Protein AF-B9FXN6-F1 (afdb_monomer)

InterPro domains:
  IPR002902 Gnk2-homologous domain [PS51473] (1-80)

Nearest PDB structures (foldseek):
  6gre-assembly1_A  TM=7.375E-01  e=3.376E-02  Arabidopsis thaliana
  6gre-assembly2_B  TM=7.299E-01  e=5.418E-02  Arabidopsis thaliana
  3a2e-assembly2_B  TM=6.986E-01  e=1.315E-01  Ginkgo biloba

pLDDT: mean 77.21, std 16.69, range [30.14, 91.94]

Structure (mmCIF, N/CA/C/O backbone):
data_AF-B9FXN6-F1
#
_entry.id   AF-B9FXN6-F1
#
loop_
_atom_site.group_PDB
_atom_site.id
_atom_site.type_symbol
_atom_site.label_atom_id
_atom_site.label_alt_id
_atom_site.label_comp_id
_atom_site.label_asym_id
_atom_site.label_entity_id
_atom_site.label_seq_id
_atom_site.pdbx_PDB_ins_code
_atom_site.Cartn_x
_atom_site.Cartn_y
_atom_site.Cartn_z
_atom_site.occupancy
_atom_site.B_iso_or_equiv
_atom_site.auth_seq_id
_atom_site.auth_comp_id
_atom_site.auth_asym_id
_atom_site.auth_atom_id
_atom_site.pdbx_PDB_model_num
ATOM 1 N N . MET A 1 1 ? 10.019 -7.722 13.608 1.00 30.14 1 MET A N 1
ATOM 2 C CA . MET A 1 1 ? 10.476 -8.651 12.553 1.00 30.14 1 MET A CA 1
ATOM 3 C C . MET A 1 1 ? 9.840 -8.203 11.249 1.00 30.14 1 MET A C 1
ATOM 5 O O . MET A 1 1 ? 8.620 -8.162 11.183 1.00 30.14 1 MET A O 1
ATOM 9 N N . VAL A 1 2 ? 10.638 -7.775 10.268 1.00 36.91 2 VAL A N 1
ATOM 10 C CA . VAL A 1 2 ? 10.151 -7.498 8.907 1.00 36.91 2 VAL A CA 1
ATOM 11 C C . VAL A 1 2 ? 10.024 -8.858 8.228 1.00 36.91 2 VAL A C 1
ATOM 13 O O . VAL A 1 2 ? 11.032 -9.532 8.024 1.00 36.91 2 VAL A O 1
ATOM 16 N N . ALA A 1 3 ? 8.799 -9.313 7.973 1.00 37.12 3 ALA A N 1
ATOM 17 C CA . ALA A 1 3 ? 8.575 -10.556 7.246 1.00 37.12 3 ALA A CA 1
ATOM 18 C C . ALA A 1 3 ? 8.788 -10.269 5.756 1.00 37.12 3 ALA A C 1
ATOM 20 O O . ALA A 1 3 ? 7.919 -9.703 5.094 1.00 37.12 3 ALA A O 1
ATOM 21 N N . ASN A 1 4 ? 9.981 -10.593 5.259 1.00 41.44 4 ASN A N 1
ATOM 22 C CA . ASN A 1 4 ? 10.309 -10.527 3.841 1.00 41.44 4 ASN A CA 1
ATOM 23 C C . ASN A 1 4 ? 9.873 -11.859 3.213 1.00 41.44 4 ASN A C 1
ATOM 25 O O . ASN A 1 4 ? 10.574 -12.865 3.306 1.00 41.44 4 ASN A O 1
ATOM 29 N N . GLY A 1 5 ? 8.652 -11.897 2.683 1.00 40.66 5 GLY A N 1
ATOM 30 C CA . GLY A 1 5 ? 8.060 -13.092 2.088 1.00 40.66 5 GLY A CA 1
ATOM 31 C C . GLY A 1 5 ? 8.457 -13.239 0.624 1.00 40.66 5 GLY A C 1
ATOM 32 O O . GLY A 1 5 ? 7.623 -13.069 -0.256 1.00 40.66 5 GLY A O 1
ATOM 33 N N . SER A 1 6 ? 9.722 -13.539 0.335 1.00 41.16 6 SER A N 1
ATOM 34 C CA . SER A 1 6 ? 10.172 -13.785 -1.040 1.00 41.16 6 SER A CA 1
ATOM 35 C C . SER A 1 6 ? 9.644 -15.139 -1.534 1.00 41.16 6 SER A C 1
ATOM 37 O O . SER A 1 6 ? 10.240 -16.179 -1.268 1.00 41.16 6 SER A O 1
ATOM 39 N N . SER A 1 7 ? 8.510 -15.143 -2.241 1.00 40.91 7 SER A N 1
ATOM 40 C CA . SER A 1 7 ? 8.033 -16.333 -2.956 1.00 40.91 7 SER A CA 1
ATOM 41 C C . SER A 1 7 ? 8.794 -16.467 -4.272 1.00 40.91 7 SER A C 1
ATOM 43 O O . SER A 1 7 ? 8.605 -15.700 -5.213 1.00 40.91 7 SER A O 1
ATOM 45 N N . THR A 1 8 ? 9.682 -17.452 -4.321 1.00 35.91 8 THR A N 1
ATOM 46 C CA . THR A 1 8 ? 10.460 -17.865 -5.488 1.00 35.91 8 THR A CA 1
ATOM 47 C C . THR A 1 8 ? 9.539 -18.454 -6.557 1.00 35.91 8 THR A C 1
ATOM 49 O O . THR A 1 8 ? 9.216 -19.630 -6.465 1.00 35.91 8 THR A O 1
ATOM 52 N N . SER A 1 9 ? 9.081 -17.639 -7.517 1.00 41.47 9 SER A N 1
ATOM 53 C CA . SER A 1 9 ? 8.677 -18.071 -8.881 1.00 41.47 9 SER A CA 1
ATOM 54 C C . SER A 1 9 ? 8.212 -16.931 -9.806 1.00 41.47 9 SER A C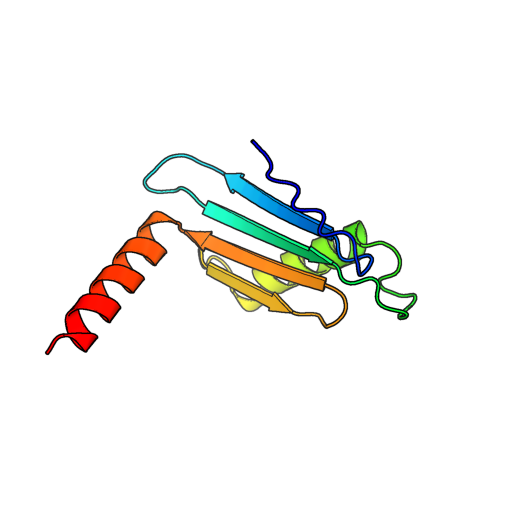 1
ATOM 56 O O . SER A 1 9 ? 8.006 -17.152 -10.991 1.00 41.47 9 SER A O 1
ATOM 58 N N . ASN A 1 10 ? 8.118 -15.700 -9.313 1.00 44.53 10 ASN A N 1
ATOM 59 C CA . ASN A 1 10 ? 8.122 -14.463 -10.098 1.00 44.53 10 ASN A CA 1
ATOM 60 C C . ASN A 1 10 ? 8.915 -13.455 -9.258 1.00 44.53 10 ASN A C 1
ATOM 62 O O . ASN A 1 10 ? 8.892 -13.568 -8.035 1.00 44.53 10 ASN A O 1
ATOM 66 N N . ARG A 1 11 ? 9.655 -12.512 -9.853 1.00 54.06 11 ARG A N 1
ATOM 67 C CA . ARG A 1 11 ? 10.522 -11.535 -9.142 1.00 54.06 11 ARG A CA 1
ATOM 68 C C . ARG A 1 11 ? 9.717 -10.478 -8.360 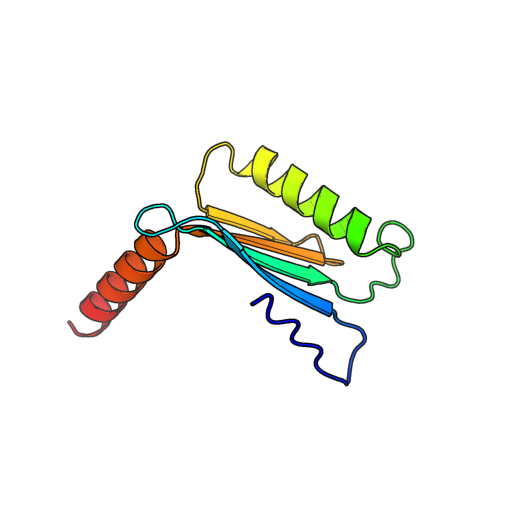1.00 54.06 11 ARG A C 1
ATOM 70 O O . ARG A 1 11 ? 10.018 -9.294 -8.357 1.00 54.06 11 ARG A O 1
ATOM 77 N N . SER A 1 12 ? 8.653 -10.906 -7.701 1.00 61.44 12 SER A N 1
ATOM 78 C CA . SER A 1 12 ? 7.776 -10.092 -6.884 1.00 61.44 12 SER A CA 1
ATOM 79 C C . SER A 1 12 ? 8.343 -10.035 -5.468 1.00 61.44 12 SER A C 1
ATOM 81 O O . SER A 1 12 ? 8.478 -11.063 -4.804 1.00 61.44 12 SER A O 1
ATOM 83 N N . SER A 1 13 ? 8.688 -8.837 -5.002 1.00 70.56 13 SER A N 1
ATOM 84 C CA . SER A 1 13 ? 9.156 -8.614 -3.631 1.00 70.56 13 SER A CA 1
ATOM 85 C C . SER A 1 13 ? 8.055 -7.956 -2.820 1.00 70.56 13 SER A C 1
ATOM 87 O O . SER A 1 13 ? 7.485 -6.947 -3.237 1.00 70.56 13 SER A O 1
ATOM 89 N N . CYS A 1 14 ? 7.756 -8.523 -1.655 1.00 76.00 14 CYS A N 1
ATOM 90 C CA . CYS A 1 14 ? 6.779 -7.973 -0.734 1.00 76.00 14 CYS A CA 1
ATOM 91 C C . CYS A 1 14 ? 7.388 -7.751 0.648 1.00 76.00 14 CYS A C 1
ATOM 93 O O . CYS A 1 14 ? 8.106 -8.592 1.185 1.00 76.00 14 CYS A O 1
ATOM 95 N N . VAL A 1 15 ? 7.092 -6.586 1.213 1.00 83.38 15 VAL A N 1
ATOM 96 C CA . VAL A 1 15 ? 7.570 -6.144 2.518 1.00 83.38 15 VAL A CA 1
ATOM 97 C C . VAL A 1 15 ? 6.368 -5.750 3.356 1.00 83.38 15 VAL A C 1
ATOM 99 O O . VAL A 1 15 ? 5.561 -4.916 2.951 1.00 83.38 15 VAL A O 1
ATOM 102 N N . GLY A 1 16 ? 6.267 -6.343 4.541 1.00 86.75 16 GLY A N 1
ATOM 103 C CA . GLY A 1 16 ? 5.326 -5.940 5.581 1.00 86.75 16 GLY A CA 1
ATOM 104 C C . GLY A 1 16 ? 6.061 -5.329 6.769 1.00 86.75 16 GLY A C 1
ATOM 105 O O . GLY A 1 16 ? 7.056 -5.882 7.242 1.00 86.75 16 GLY A O 1
ATOM 106 N N . ILE A 1 17 ? 5.560 -4.203 7.274 1.00 87.44 17 ILE A N 1
ATOM 107 C CA . ILE A 1 17 ? 6.080 -3.518 8.458 1.00 87.44 17 ILE A CA 1
ATOM 108 C C . ILE A 1 17 ? 4.917 -3.229 9.404 1.00 87.44 17 ILE A C 1
ATOM 110 O O . ILE A 1 17 ? 3.857 -2.771 8.988 1.00 87.44 17 ILE A O 1
ATOM 114 N N . LEU A 1 18 ? 5.127 -3.471 10.694 1.00 88.00 18 LEU A N 1
ATOM 115 C CA . LEU A 1 18 ? 4.254 -2.977 11.753 1.00 88.00 18 LEU A CA 1
ATOM 116 C C . LEU A 1 18 ? 4.943 -1.808 12.445 1.00 88.00 18 LEU A C 1
ATOM 118 O O . LEU A 1 18 ? 6.095 -1.923 12.863 1.00 88.00 18 LEU A O 1
ATOM 122 N N . ALA A 1 19 ? 4.230 -0.696 12.553 1.00 86.75 19 ALA A N 1
ATOM 123 C CA . ALA A 1 19 ? 4.687 0.509 13.219 1.00 86.75 19 ALA A CA 1
ATOM 124 C C . ALA A 1 19 ? 3.742 0.859 14.370 1.00 86.75 19 ALA A C 1
ATOM 126 O O . ALA A 1 19 ? 2.522 0.759 14.242 1.00 86.75 19 ALA A O 1
ATOM 127 N N . GLY A 1 20 ? 4.319 1.297 15.486 1.00 87.31 20 GLY A N 1
ATOM 128 C CA . GLY A 1 20 ? 3.566 1.681 16.674 1.00 87.31 20 GLY A CA 1
ATOM 129 C C . GLY A 1 20 ? 3.180 0.509 17.577 1.00 87.31 20 GLY A C 1
ATOM 130 O O . GLY A 1 20 ? 3.566 -0.645 17.374 1.00 87.31 20 GLY A O 1
ATOM 131 N N . VAL A 1 21 ? 2.420 0.852 18.612 1.00 85.75 21 VAL A N 1
ATOM 132 C CA . VAL A 1 21 ? 1.935 -0.050 19.659 1.00 85.75 21 VAL A CA 1
ATOM 133 C C . VAL A 1 21 ? 0.427 0.134 19.754 1.00 85.75 21 VAL A C 1
ATOM 135 O O . VAL A 1 21 ? -0.084 1.218 19.474 1.00 85.75 21 VAL A O 1
ATOM 138 N N . ARG A 1 22 ? -0.295 -0.922 20.130 1.00 81.62 22 ARG A N 1
ATOM 139 C CA . ARG A 1 22 ? -1.746 -0.840 20.307 1.00 81.62 22 ARG A CA 1
ATOM 140 C C . ARG A 1 22 ? -2.110 0.252 21.332 1.00 81.62 22 ARG A C 1
ATOM 142 O O . ARG A 1 22 ? -1.440 0.325 22.364 1.00 81.62 22 ARG A O 1
ATOM 149 N N . PRO A 1 23 ? -3.145 1.076 21.069 1.00 82.50 23 PRO A N 1
ATOM 150 C CA . PRO A 1 23 ? -4.141 0.931 19.999 1.00 82.50 23 PRO A CA 1
ATOM 151 C C . PRO A 1 23 ? -3.778 1.563 18.646 1.00 82.50 23 PRO A C 1
ATOM 153 O O . PRO A 1 23 ? -4.417 1.249 17.651 1.00 82.50 23 PRO A O 1
ATOM 156 N N . ASP A 1 24 ? -2.740 2.391 18.568 1.00 85.00 24 ASP A N 1
ATOM 157 C CA . ASP A 1 24 ? -2.351 3.116 17.348 1.00 85.00 24 ASP A CA 1
ATOM 158 C C . ASP A 1 24 ? -1.363 2.325 16.466 1.00 85.00 24 ASP A C 1
ATOM 160 O O . ASP A 1 24 ? -0.471 2.891 15.828 1.00 85.00 24 ASP A O 1
ATOM 164 N N . GLN A 1 25 ? -1.489 0.995 16.441 1.00 90.31 25 GLN A N 1
ATOM 165 C CA . GLN A 1 25 ? -0.618 0.143 15.636 1.00 90.31 25 GLN A CA 1
ATOM 166 C C . GLN A 1 25 ? -1.056 0.171 14.168 1.00 90.31 25 GLN A C 1
ATOM 168 O O . GLN A 1 25 ? -2.180 -0.200 13.830 1.00 90.31 25 GLN A O 1
ATOM 173 N N . ILE A 1 26 ? -0.142 0.558 13.282 1.00 90.25 26 ILE A N 1
ATOM 174 C CA . ILE A 1 26 ? -0.342 0.580 11.833 1.00 90.25 26 ILE A CA 1
ATOM 175 C C . ILE A 1 26 ? 0.406 -0.605 11.223 1.00 90.25 26 ILE A C 1
ATOM 177 O O . ILE A 1 26 ? 1.608 -0.770 11.438 1.00 90.25 26 ILE A O 1
ATOM 181 N N . SER A 1 27 ? -0.283 -1.407 10.416 1.00 91.25 27 SER A N 1
ATOM 182 C CA . SER A 1 27 ? 0.359 -2.363 9.517 1.00 91.25 27 SER A CA 1
ATOM 183 C C . SER A 1 27 ? 0.463 -1.733 8.139 1.00 91.25 27 SER A C 1
ATOM 185 O O . SER A 1 27 ? -0.533 -1.283 7.573 1.00 91.25 27 SER A O 1
ATOM 187 N N . ALA A 1 28 ? 1.678 -1.680 7.612 1.00 91.06 28 ALA A N 1
ATOM 188 C CA . ALA A 1 28 ? 1.980 -1.256 6.261 1.00 91.06 28 ALA A CA 1
ATOM 189 C C . ALA A 1 28 ? 2.503 -2.449 5.461 1.00 91.06 28 ALA A C 1
ATOM 191 O O . ALA A 1 28 ? 3.279 -3.264 5.953 1.00 91.06 28 ALA A O 1
ATOM 192 N N . SER A 1 29 ? 2.090 -2.535 4.208 1.00 89.50 29 SER A N 1
ATOM 193 C CA . SER A 1 29 ? 2.542 -3.539 3.257 1.00 89.50 29 SER A CA 1
ATOM 194 C C . SER A 1 29 ? 2.869 -2.863 1.936 1.00 89.50 29 SER A C 1
ATOM 196 O O . SER A 1 29 ? 2.175 -1.941 1.505 1.00 89.50 29 SER A O 1
ATOM 198 N N . ALA A 1 30 ? 3.943 -3.313 1.312 1.00 87.88 30 ALA A N 1
ATOM 199 C CA . ALA A 1 30 ? 4.371 -2.897 -0.005 1.00 87.88 30 ALA A CA 1
ATOM 200 C C . ALA A 1 30 ? 4.660 -4.146 -0.830 1.00 87.88 30 ALA A C 1
ATOM 202 O O . ALA A 1 30 ? 5.272 -5.097 -0.349 1.00 87.88 30 ALA A O 1
ATOM 203 N N . PHE A 1 31 ? 4.204 -4.136 -2.068 1.00 85.19 31 PHE A N 1
ATOM 204 C CA . PHE A 1 31 ? 4.395 -5.176 -3.058 1.00 85.19 31 PHE A CA 1
ATOM 205 C C . PHE A 1 31 ? 4.952 -4.517 -4.309 1.00 85.19 31 PHE A C 1
ATOM 207 O O . PHE A 1 31 ? 4.362 -3.570 -4.821 1.00 85.19 31 PHE A O 1
ATOM 214 N N . CYS A 1 32 ? 6.059 -5.036 -4.814 1.00 81.50 32 CYS A N 1
ATOM 215 C CA . CYS A 1 32 ? 6.510 -4.768 -6.168 1.00 81.50 32 CYS A CA 1
ATOM 216 C C . CYS A 1 32 ? 6.349 -6.026 -6.991 1.00 81.50 32 CYS A C 1
ATOM 218 O O . CYS A 1 32 ? 6.740 -7.114 -6.562 1.00 81.50 32 CYS A O 1
ATOM 220 N N . CYS A 1 33 ? 5.824 -5.849 -8.190 1.00 70.31 33 CYS A N 1
ATOM 221 C CA . CYS A 1 33 ? 5.998 -6.795 -9.268 1.00 70.31 33 CYS A CA 1
ATOM 222 C C . CYS A 1 33 ? 7.151 -6.275 -10.131 1.00 70.31 33 CYS A C 1
ATOM 224 O O . CYS A 1 33 ? 7.281 -5.064 -10.301 1.00 70.31 33 CYS A O 1
ATOM 226 N N . ASP A 1 34 ? 7.977 -7.165 -10.679 1.00 62.84 34 ASP A N 1
ATOM 227 C CA . ASP A 1 34 ? 8.889 -6.783 -11.760 1.00 62.84 34 ASP A CA 1
ATOM 228 C C . ASP A 1 34 ? 8.020 -6.353 -1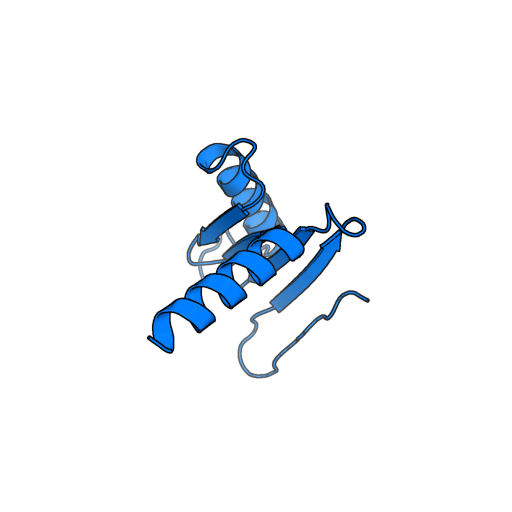2.950 1.00 62.84 34 ASP A C 1
ATOM 230 O O . ASP A 1 34 ? 7.524 -7.179 -13.718 1.00 62.84 34 ASP A O 1
ATOM 234 N N . SER A 1 35 ? 7.746 -5.053 -13.048 1.00 56.44 35 SER A N 1
ATOM 235 C CA . SER A 1 35 ? 7.072 -4.483 -14.202 1.00 56.44 35 SER A CA 1
ATOM 236 C C . SER A 1 35 ? 8.114 -4.209 -15.272 1.00 56.44 35 SER A C 1
ATOM 238 O O . SER A 1 35 ? 9.146 -3.603 -14.992 1.00 56.44 35 SER A O 1
ATOM 240 N N . SER A 1 36 ? 7.815 -4.581 -16.511 1.00 57.25 36 SER A N 1
ATOM 241 C CA . SER A 1 36 ? 8.613 -4.222 -17.687 1.00 57.25 36 SER A CA 1
ATOM 242 C C . SER A 1 36 ? 8.614 -2.715 -17.996 1.00 57.25 36 SER A C 1
ATOM 244 O O . SER A 1 36 ? 9.311 -2.286 -18.910 1.00 57.25 36 SER A O 1
ATOM 246 N N . GLU A 1 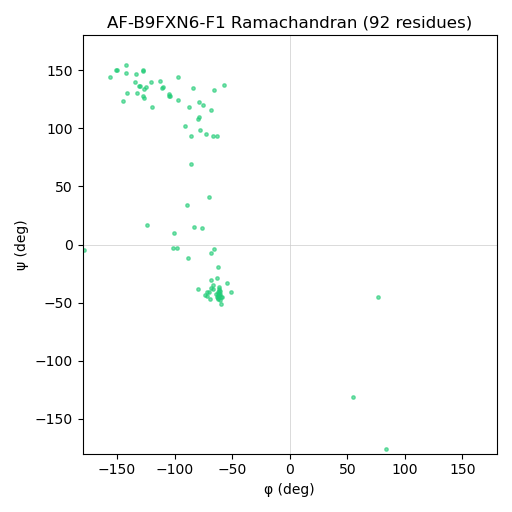37 ? 7.851 -1.912 -17.248 1.00 56.78 37 GLU A N 1
ATOM 247 C CA . GLU A 1 37 ? 7.796 -0.460 -17.393 1.00 56.78 37 GLU A CA 1
ATOM 248 C C . GLU A 1 37 ? 9.055 0.206 -16.803 1.00 56.78 37 GLU A C 1
ATOM 250 O O . GLU A 1 37 ? 9.306 0.106 -15.596 1.00 56.78 37 GLU A O 1
ATOM 255 N N . PRO A 1 38 ? 9.844 0.938 -17.613 1.00 55.72 38 PRO A N 1
ATOM 256 C CA . PRO A 1 38 ? 11.132 1.492 -17.192 1.00 55.72 38 PRO A CA 1
ATOM 257 C C . PRO A 1 38 ? 10.998 2.508 -1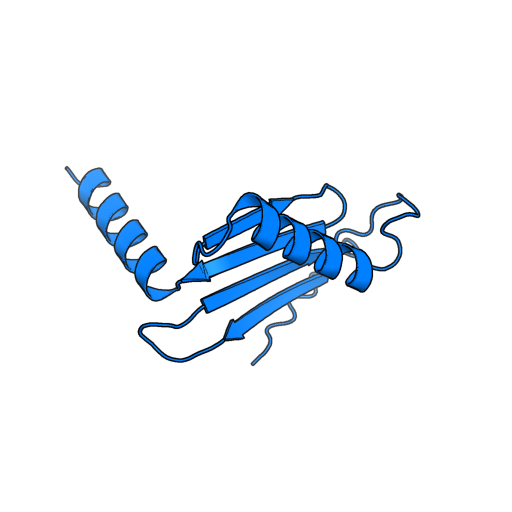6.051 1.00 55.72 38 PRO A C 1
ATOM 259 O O . PRO A 1 38 ? 11.896 2.605 -15.212 1.00 55.72 38 PRO A O 1
ATOM 262 N N . ALA A 1 39 ? 9.858 3.207 -15.972 1.00 54.06 39 ALA A N 1
ATOM 263 C CA . ALA A 1 39 ? 9.547 4.170 -14.914 1.00 54.06 39 ALA A CA 1
ATOM 264 C C . ALA A 1 39 ? 9.490 3.544 -13.506 1.00 54.06 39 ALA A C 1
ATOM 266 O O . ALA A 1 39 ? 9.613 4.260 -12.512 1.00 54.06 39 ALA A O 1
ATOM 267 N N . TYR A 1 40 ? 9.328 2.220 -13.418 1.00 58.69 40 TYR A N 1
ATOM 268 C CA . TYR A 1 40 ? 9.223 1.474 -12.165 1.00 58.69 40 TYR A CA 1
ATOM 269 C C . TYR A 1 40 ? 10.266 0.358 -12.043 1.00 58.69 40 TYR A C 1
ATOM 271 O O . TYR A 1 40 ? 10.132 -0.511 -11.183 1.00 58.69 40 TYR A O 1
ATOM 279 N N . SER A 1 41 ? 11.321 0.404 -12.866 1.00 61.88 41 SER A N 1
ATOM 280 C CA . SER A 1 41 ? 12.463 -0.520 -12.775 1.00 61.88 41 SER A CA 1
ATOM 281 C C . SER A 1 41 ? 13.091 -0.534 -11.376 1.00 61.88 41 SER A C 1
ATOM 283 O O . SER A 1 41 ? 13.499 -1.587 -10.891 1.00 61.88 41 SER A O 1
ATOM 285 N N . ASP A 1 42 ? 13.075 0.611 -10.686 1.00 75.75 42 ASP A N 1
ATOM 286 C CA . ASP A 1 42 ? 13.404 0.705 -9.269 1.00 75.75 42 ASP A CA 1
ATOM 287 C C . ASP A 1 42 ? 12.157 0.549 -8.392 1.00 75.75 42 ASP A C 1
ATOM 289 O O . ASP A 1 42 ? 11.389 1.490 -8.153 1.00 75.75 42 ASP A O 1
ATOM 293 N N . CYS A 1 43 ? 12.003 -0.647 -7.820 1.00 78.75 43 CYS A N 1
ATOM 294 C CA . CYS A 1 43 ? 10.933 -0.965 -6.874 1.00 78.75 43 CYS A CA 1
ATOM 295 C C . CYS A 1 43 ? 10.839 0.057 -5.722 1.00 78.75 43 CYS A C 1
ATOM 297 O O . CYS A 1 43 ? 9.745 0.488 -5.352 1.00 78.75 43 CYS A O 1
ATOM 299 N N . GLY A 1 44 ? 11.981 0.512 -5.190 1.00 80.50 44 GLY A N 1
ATOM 300 C CA . GLY A 1 44 ? 12.015 1.523 -4.130 1.00 80.50 44 GLY A CA 1
ATOM 301 C C . GLY A 1 44 ? 11.373 2.852 -4.544 1.00 80.50 44 GLY A C 1
ATOM 302 O O . GLY A 1 44 ? 10.625 3.445 -3.763 1.00 80.50 44 GLY A O 1
ATOM 303 N N . ALA A 1 45 ? 11.593 3.290 -5.788 1.00 84.00 45 ALA A N 1
ATOM 304 C CA . ALA A 1 45 ? 10.991 4.505 -6.329 1.00 84.00 45 ALA A CA 1
ATOM 305 C C . ALA A 1 45 ? 9.480 4.338 -6.549 1.00 84.00 45 ALA A C 1
ATOM 307 O O . ALA A 1 45 ? 8.708 5.235 -6.195 1.00 84.00 45 ALA A O 1
ATOM 308 N N . CYS A 1 46 ? 9.047 3.176 -7.054 1.00 85.88 46 CYS A N 1
ATOM 309 C CA . CYS A 1 46 ? 7.626 2.866 -7.221 1.00 85.88 46 CYS A CA 1
ATOM 310 C C . CYS A 1 46 ? 6.886 2.903 -5.878 1.00 85.88 46 CYS A C 1
ATOM 312 O O . CYS A 1 46 ? 5.898 3.621 -5.728 1.00 85.88 46 CYS A O 1
ATOM 314 N N . VAL A 1 47 ? 7.402 2.193 -4.870 1.00 87.12 47 VAL A N 1
ATOM 315 C CA . VAL A 1 47 ? 6.806 2.134 -3.526 1.00 87.12 47 VAL A CA 1
ATOM 316 C C . VAL A 1 47 ? 6.756 3.522 -2.887 1.00 87.12 47 VAL A C 1
ATOM 318 O O . VAL A 1 47 ? 5.728 3.903 -2.322 1.00 87.12 47 VAL A O 1
ATOM 321 N N . ALA A 1 48 ? 7.823 4.318 -3.014 1.00 88.75 48 ALA A N 1
ATOM 322 C CA . ALA A 1 48 ? 7.851 5.687 -2.504 1.00 88.75 48 ALA A CA 1
ATOM 323 C C . ALA A 1 48 ? 6.795 6.584 -3.176 1.00 88.75 48 ALA A C 1
ATOM 325 O O . ALA A 1 48 ? 6.105 7.347 -2.491 1.00 88.75 48 ALA A O 1
ATOM 326 N N . MET A 1 49 ? 6.627 6.476 -4.500 1.00 89.69 49 MET A N 1
ATOM 327 C CA . MET A 1 49 ? 5.550 7.162 -5.221 1.00 89.69 49 MET A CA 1
ATOM 328 C C . MET A 1 49 ? 4.173 6.692 -4.761 1.00 89.69 49 MET A C 1
ATOM 330 O O . MET A 1 49 ? 3.314 7.526 -4.484 1.00 89.69 49 MET A O 1
ATOM 334 N N . ALA A 1 50 ? 3.967 5.385 -4.628 1.00 90.00 50 ALA A N 1
ATOM 335 C CA . ALA A 1 50 ? 2.690 4.822 -4.221 1.00 90.00 50 ALA A CA 1
ATOM 336 C C . ALA A 1 50 ? 2.287 5.296 -2.812 1.00 90.00 50 ALA A C 1
ATOM 338 O O . ALA A 1 50 ? 1.135 5.672 -2.603 1.00 90.00 50 ALA A O 1
ATOM 339 N N . PHE A 1 51 ? 3.228 5.393 -1.862 1.00 88.38 51 PHE A N 1
ATOM 340 C CA . PHE A 1 51 ? 2.954 5.964 -0.535 1.00 88.38 51 PHE A CA 1
ATOM 341 C C . PHE A 1 51 ? 2.638 7.463 -0.587 1.00 88.38 51 PHE A C 1
ATOM 343 O O . PHE A 1 51 ? 1.757 7.931 0.138 1.00 88.38 51 PHE A O 1
ATOM 350 N N . ARG A 1 52 ? 3.319 8.229 -1.449 1.00 90.19 52 ARG A N 1
ATOM 351 C CA . ARG A 1 52 ? 2.986 9.646 -1.672 1.00 90.19 52 ARG A CA 1
ATOM 352 C C . ARG A 1 52 ? 1.577 9.803 -2.238 1.00 90.19 52 ARG A C 1
ATOM 354 O O . ARG A 1 52 ? 0.824 10.629 -1.729 1.00 90.19 52 ARG A O 1
ATOM 361 N N . TYR A 1 53 ? 1.209 8.983 -3.221 1.00 90.88 53 TYR A N 1
ATOM 362 C CA . TYR A 1 53 ? -0.146 8.942 -3.771 1.00 90.88 53 TYR A CA 1
ATOM 363 C C . TYR A 1 53 ? -1.174 8.546 -2.717 1.00 90.88 53 TYR A C 1
ATOM 365 O O . TYR A 1 53 ? -2.206 9.199 -2.610 1.00 90.88 53 TYR A O 1
ATOM 373 N N . ALA A 1 54 ? -0.877 7.541 -1.892 1.00 90.56 54 ALA A N 1
ATOM 374 C CA . ALA A 1 54 ? -1.765 7.106 -0.819 1.00 90.56 54 ALA A CA 1
ATOM 375 C C . ALA A 1 54 ? -2.051 8.250 0.158 1.00 90.56 54 ALA A C 1
ATOM 377 O O . ALA A 1 54 ? -3.205 8.509 0.491 1.00 90.56 54 ALA A O 1
ATOM 378 N N . ARG A 1 55 ? -1.014 8.998 0.551 1.00 87.62 55 ARG A N 1
ATOM 379 C CA . ARG A 1 55 ? -1.162 10.164 1.427 1.00 87.62 55 ARG A CA 1
ATOM 380 C C . ARG A 1 55 ? -1.922 11.311 0.758 1.00 87.62 55 ARG A C 1
ATOM 382 O O . ARG A 1 55 ? -2.655 12.023 1.435 1.00 87.62 55 ARG A O 1
ATOM 389 N N . TRP A 1 56 ? -1.746 11.508 -0.545 1.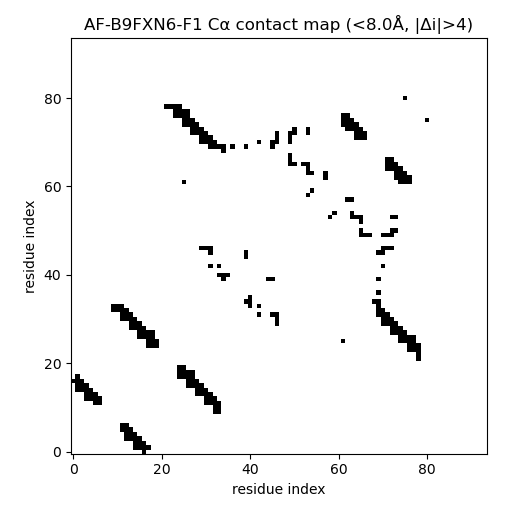00 90.19 56 TRP A N 1
ATOM 390 C CA . TRP A 1 56 ? -2.447 12.556 -1.285 1.00 90.19 56 TRP A CA 1
ATOM 391 C C . TRP A 1 56 ? -3.936 12.234 -1.478 1.00 90.19 56 TRP A C 1
ATOM 393 O O . TRP A 1 56 ? -4.778 13.085 -1.215 1.00 90.19 56 TRP A O 1
ATOM 403 N N . LEU A 1 57 ? -4.261 10.994 -1.853 1.00 90.00 57 LEU A N 1
ATOM 404 C CA . LEU A 1 57 ? -5.632 10.531 -2.090 1.00 90.00 57 LEU A CA 1
ATOM 405 C C . LEU A 1 57 ? -6.423 10.341 -0.792 1.00 90.00 57 LEU A C 1
ATOM 407 O O . LEU A 1 57 ? -7.588 10.721 -0.715 1.00 90.00 57 LEU A O 1
ATOM 411 N N . CYS A 1 58 ? -5.810 9.739 0.229 1.00 87.00 58 CYS A N 1
ATOM 412 C CA . CYS A 1 58 ? -6.496 9.380 1.471 1.00 87.00 58 CYS A CA 1
ATOM 413 C C . CYS A 1 58 ? -6.287 10.403 2.601 1.00 87.00 58 CYS A C 1
ATOM 415 O O . CYS A 1 58 ? -6.862 10.245 3.681 1.00 87.00 58 CYS A O 1
ATOM 417 N N . GLY A 1 59 ? -5.488 11.453 2.389 1.00 86.19 59 GLY A N 1
ATOM 418 C CA . GLY A 1 59 ? -5.220 12.488 3.388 1.00 86.19 59 GLY A CA 1
ATOM 419 C C . GLY A 1 59 ? -4.690 11.917 4.709 1.00 86.19 59 GLY A C 1
ATOM 420 O O . GLY A 1 59 ? -3.784 11.085 4.731 1.00 86.19 59 GLY A O 1
ATOM 421 N N . TYR A 1 60 ? -5.286 12.344 5.827 1.00 81.69 60 TYR A N 1
ATOM 422 C CA . TYR A 1 60 ? -4.962 11.866 7.181 1.00 81.69 60 TYR A CA 1
ATOM 423 C C . TYR A 1 60 ? -5.673 10.558 7.568 1.00 81.69 60 TYR A C 1
ATOM 425 O O . TYR A 1 60 ? -5.726 10.194 8.745 1.00 81.69 60 TYR A O 1
ATOM 433 N N . SER A 1 61 ? -6.237 9.830 6.602 1.00 85.56 61 SER A N 1
ATOM 434 C CA . SER A 1 61 ? -6.865 8.541 6.880 1.00 85.56 61 SER A CA 1
ATOM 435 C C . SER A 1 61 ? -5.818 7.532 7.339 1.00 85.56 61 SER A C 1
ATOM 437 O O . SER A 1 61 ? -4.794 7.341 6.686 1.00 85.56 61 SER A O 1
ATOM 439 N N . ARG A 1 62 ? -6.110 6.809 8.426 1.00 83.94 62 ARG A N 1
ATOM 440 C CA . ARG A 1 62 ? -5.287 5.687 8.923 1.00 83.94 62 ARG A CA 1
ATOM 441 C C . ARG A 1 62 ? -5.452 4.400 8.112 1.00 83.94 62 ARG A C 1
ATOM 443 O O . ARG A 1 62 ? -5.092 3.323 8.574 1.00 83.94 62 ARG A O 1
ATOM 450 N N . ARG A 1 63 ? -6.052 4.497 6.929 1.00 88.38 63 ARG A N 1
ATOM 451 C CA . ARG A 1 63 ? -6.248 3.399 5.995 1.00 88.38 63 ARG A CA 1
ATOM 452 C C . ARG A 1 63 ? -6.128 3.945 4.585 1.00 88.38 63 ARG A C 1
ATOM 454 O O . ARG A 1 63 ? -6.861 4.863 4.229 1.00 88.38 63 ARG A O 1
ATOM 461 N N . ALA A 1 64 ? -5.226 3.372 3.806 1.00 91.31 64 ALA A N 1
ATOM 462 C CA . ALA A 1 64 ? -5.085 3.670 2.393 1.00 91.31 64 ALA A CA 1
ATOM 463 C C . ALA A 1 64 ? -4.564 2.440 1.659 1.00 91.31 64 ALA A C 1
ATOM 465 O O . ALA A 1 64 ? -3.817 1.635 2.218 1.00 91.31 64 ALA A O 1
ATOM 466 N N . MET A 1 65 ? -4.943 2.316 0.395 1.00 90.75 65 MET A N 1
ATOM 467 C CA . MET A 1 65 ? -4.402 1.321 -0.514 1.00 90.75 65 MET A CA 1
ATOM 468 C C . MET A 1 65 ? -4.258 1.981 -1.877 1.00 90.75 65 MET A C 1
ATOM 470 O O . MET A 1 65 ? -5.189 2.632 -2.346 1.00 90.75 65 MET A O 1
ATOM 474 N N . VAL A 1 66 ? -3.089 1.841 -2.486 1.00 90.69 66 VAL A N 1
ATOM 475 C CA . VAL A 1 66 ? -2.797 2.362 -3.818 1.00 90.69 66 VAL A CA 1
ATOM 476 C C . VAL A 1 66 ? -2.138 1.261 -4.618 1.00 90.69 66 VAL A C 1
ATOM 478 O O . VAL A 1 66 ? -1.185 0.633 -4.158 1.00 90.69 66 VAL A O 1
ATOM 481 N N . ASP A 1 67 ? -2.659 1.042 -5.815 1.00 89.12 67 ASP A N 1
ATOM 482 C CA . ASP A 1 67 ? -2.119 0.118 -6.798 1.00 89.12 67 ASP A CA 1
ATOM 483 C C . ASP A 1 67 ? -1.761 0.910 -8.055 1.00 89.12 67 ASP A C 1
ATOM 485 O O . ASP A 1 67 ? -2.622 1.558 -8.648 1.00 89.12 67 ASP A O 1
ATOM 489 N N . LEU A 1 68 ? -0.480 0.899 -8.417 1.00 84.00 68 LEU A N 1
ATOM 490 C CA . LEU A 1 68 ? 0.049 1.545 -9.617 1.00 84.00 68 LEU A CA 1
ATOM 491 C C . LEU A 1 68 ? 0.272 0.536 -10.759 1.00 84.00 68 LEU A C 1
ATOM 493 O O . LEU A 1 68 ? 0.933 0.863 -11.740 1.00 84.00 68 LEU A O 1
ATOM 497 N N . GLY A 1 69 ? -0.208 -0.706 -10.631 1.00 80.69 69 GLY A N 1
ATOM 498 C CA . GLY A 1 69 ? 0.019 -1.801 -11.579 1.00 80.69 69 GLY A CA 1
ATOM 499 C C . GLY A 1 69 ? 1.420 -2.413 -11.471 1.00 80.69 69 GLY A C 1
ATOM 500 O O . GLY A 1 69 ? 1.556 -3.633 -11.411 1.00 80.69 69 GLY A O 1
ATOM 501 N N . ALA A 1 70 ? 2.458 -1.578 -11.380 1.00 81.62 70 ALA A N 1
ATOM 502 C CA . ALA A 1 70 ? 3.841 -2.006 -11.156 1.00 81.62 70 ALA A CA 1
ATOM 503 C C . ALA A 1 70 ? 4.134 -2.333 -9.682 1.00 81.62 70 ALA A C 1
ATOM 505 O O . ALA A 1 70 ? 4.829 -3.297 -9.358 1.00 81.62 70 ALA A O 1
ATOM 506 N N . CYS A 1 71 ? 3.571 -1.545 -8.769 1.00 86.69 71 CYS A N 1
ATOM 507 C CA . CYS A 1 71 ? 3.658 -1.781 -7.338 1.00 86.69 71 CYS A CA 1
ATOM 508 C C . CYS A 1 71 ? 2.348 -1.423 -6.647 1.00 86.69 71 CYS A C 1
ATOM 510 O O . CYS A 1 71 ? 1.583 -0.567 -7.095 1.00 86.69 71 CYS A O 1
ATOM 512 N N . ARG A 1 72 ? 2.122 -2.063 -5.507 1.00 88.31 72 ARG A N 1
ATOM 513 C CA . ARG A 1 72 ? 0.973 -1.846 -4.643 1.00 88.31 72 ARG A CA 1
ATOM 514 C C . ARG A 1 72 ? 1.459 -1.558 -3.237 1.00 88.31 72 ARG A C 1
ATOM 516 O O . ARG A 1 72 ? 2.298 -2.278 -2.707 1.00 88.31 72 ARG A O 1
ATOM 523 N N . VAL A 1 73 ? 0.902 -0.539 -2.602 1.00 91.31 73 VAL A N 1
ATOM 524 C CA . VAL A 1 73 ? 1.133 -0.261 -1.184 1.00 91.31 73 VAL A CA 1
ATOM 525 C C . VAL A 1 73 ? -0.191 -0.137 -0.462 1.00 91.31 73 VAL A C 1
ATOM 527 O O . VAL A 1 73 ? -1.199 0.289 -1.026 1.00 91.31 73 VAL A O 1
ATOM 530 N N . GLY A 1 74 ? -0.195 -0.485 0.811 1.00 91.94 74 GLY A N 1
ATOM 531 C CA . GLY A 1 74 ? -1.341 -0.249 1.662 1.00 91.94 74 GLY A CA 1
ATOM 532 C C . GLY A 1 74 ? -0.932 -0.175 3.113 1.00 91.94 74 GLY A C 1
ATOM 533 O O . GLY A 1 74 ? -0.039 -0.896 3.550 1.00 91.94 74 GLY A O 1
ATOM 534 N N . TYR A 1 75 ? -1.599 0.690 3.860 1.00 91.56 75 TYR A N 1
ATOM 535 C CA . TYR A 1 75 ? -1.464 0.753 5.303 1.00 91.56 75 TYR A CA 1
ATOM 536 C C . TYR A 1 75 ? -2.838 0.829 5.948 1.00 91.56 75 TYR A C 1
ATOM 538 O O . TYR A 1 75 ? -3.774 1.383 5.372 1.00 91.56 75 TYR A O 1
ATOM 546 N N . HIS A 1 76 ? -2.970 0.239 7.127 1.00 91.19 76 HIS A N 1
ATOM 547 C CA . HIS A 1 76 ? -4.202 0.254 7.899 1.00 91.19 76 HIS A CA 1
ATOM 548 C C . HIS A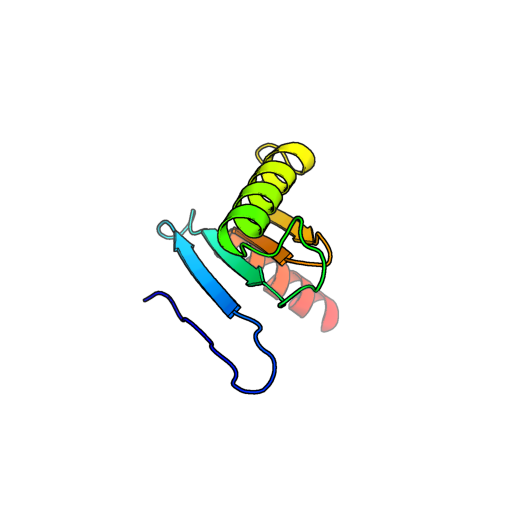 1 76 ? -3.908 0.178 9.397 1.00 91.19 76 HIS A C 1
ATOM 550 O O . HIS A 1 76 ? -2.925 -0.424 9.829 1.00 91.19 76 HIS A O 1
ATOM 556 N N . ASP A 1 77 ? -4.789 0.782 10.184 1.00 91.19 77 ASP A N 1
ATOM 557 C CA . ASP A 1 77 ? -4.836 0.616 11.632 1.00 91.19 77 ASP A CA 1
ATOM 558 C C . ASP A 1 77 ? -5.278 -0.818 11.960 1.00 91.19 77 ASP A C 1
ATOM 560 O O . ASP A 1 77 ? -6.376 -1.245 11.584 1.00 91.19 77 ASP A O 1
ATOM 564 N N . VAL A 1 78 ? -4.380 -1.578 12.591 1.00 88.00 78 VAL A N 1
ATOM 565 C CA . VAL A 1 78 ? -4.547 -3.015 12.851 1.00 88.00 78 VAL A CA 1
ATOM 566 C C . VAL A 1 78 ? -5.776 -3.241 13.713 1.00 88.00 78 VAL A C 1
ATOM 568 O O . VAL A 1 78 ? -6.632 -4.062 13.392 1.00 88.00 78 VAL A O 1
ATOM 571 N N . GLU A 1 79 ? -5.896 -2.470 14.788 1.00 87.06 79 GLU A N 1
ATOM 572 C CA . GLU A 1 79 ? -6.930 -2.695 15.780 1.00 87.06 79 GLU A CA 1
ATOM 573 C C . GLU A 1 79 ? -8.308 -2.297 15.252 1.00 87.06 79 GLU A C 1
ATOM 575 O O . GLU A 1 79 ? -9.298 -3.011 15.446 1.00 87.06 79 GLU A O 1
ATOM 580 N N . ARG A 1 80 ? -8.375 -1.175 14.527 1.00 85.50 80 ARG A N 1
ATOM 581 C CA . ARG A 1 80 ? -9.609 -0.762 13.860 1.00 85.50 80 ARG A CA 1
ATOM 582 C C . ARG A 1 80 ? -10.054 -1.795 12.828 1.00 85.50 80 ARG A C 1
ATOM 584 O O . ARG A 1 80 ? -11.235 -2.138 12.792 1.00 85.50 80 ARG A O 1
ATOM 591 N N . MET A 1 81 ? -9.127 -2.311 12.022 1.00 85.00 81 MET A N 1
ATOM 592 C CA . MET A 1 81 ? -9.462 -3.289 10.990 1.00 85.00 81 MET A CA 1
ATOM 593 C C . MET A 1 81 ? -9.898 -4.634 11.585 1.00 85.00 81 MET A C 1
ATOM 595 O O . MET A 1 81 ? -10.847 -5.239 11.088 1.00 85.00 81 MET A O 1
ATOM 599 N N . GLU A 1 82 ? -9.278 -5.082 12.680 1.00 86.56 82 GLU A N 1
ATOM 600 C CA . GLU A 1 82 ? -9.726 -6.270 13.415 1.00 86.56 82 GLU A CA 1
ATOM 601 C C . GLU A 1 82 ? -11.146 -6.105 13.968 1.00 86.56 82 GLU A C 1
ATOM 603 O O . GLU A 1 82 ? -11.956 -7.030 13.864 1.00 86.56 82 GLU A O 1
ATOM 608 N N . ARG A 1 83 ? -11.483 -4.937 14.534 1.00 86.81 83 ARG A N 1
ATOM 609 C CA . ARG A 1 83 ? -12.849 -4.666 15.017 1.00 86.81 83 AR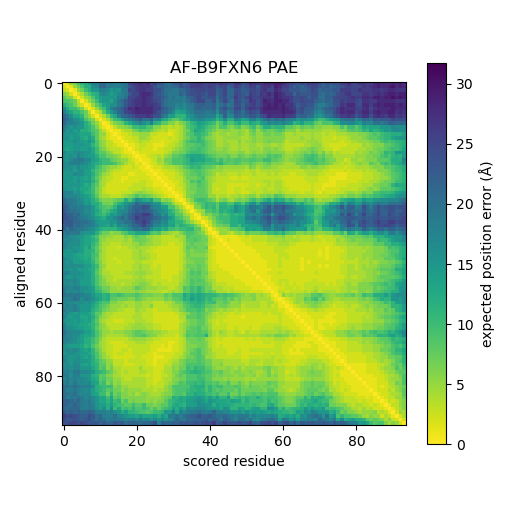G A CA 1
ATOM 610 C C . ARG A 1 83 ? -13.865 -4.681 13.880 1.00 86.81 83 ARG A C 1
ATOM 612 O O . ARG A 1 83 ? -14.911 -5.306 14.029 1.00 86.81 83 ARG A O 1
ATOM 619 N N . GLU A 1 84 ? -13.552 -4.039 12.756 1.00 85.94 84 GLU A N 1
ATOM 620 C CA . GLU A 1 84 ? -14.411 -4.046 11.565 1.00 85.94 84 GLU A CA 1
ATOM 621 C C . GLU A 1 84 ? -14.629 -5.480 11.051 1.00 85.94 84 GLU A C 1
ATOM 623 O O . GLU A 1 84 ? -15.767 -5.881 10.815 1.00 85.94 84 GLU A O 1
ATOM 628 N N . MET A 1 85 ? -13.576 -6.302 10.964 1.00 84.31 85 MET A N 1
ATOM 629 C CA . MET A 1 85 ? -13.700 -7.710 10.558 1.00 84.31 85 MET A CA 1
ATOM 630 C C . MET A 1 85 ? -14.553 -8.542 11.518 1.00 84.31 85 MET A C 1
ATOM 632 O O . MET A 1 85 ? -15.358 -9.364 11.071 1.00 84.31 85 MET A O 1
ATOM 636 N N . ARG A 1 86 ? -14.407 -8.336 12.832 1.00 85.88 86 ARG A N 1
ATOM 637 C CA . ARG A 1 86 ? -15.244 -9.011 13.836 1.00 85.88 86 ARG A CA 1
ATOM 638 C C . ARG A 1 86 ? -16.709 -8.604 13.704 1.00 85.88 86 ARG A C 1
ATOM 640 O O . ARG A 1 86 ? -17.568 -9.478 13.746 1.00 85.88 86 ARG A O 1
ATOM 647 N N . ALA A 1 87 ? -16.985 -7.319 13.484 1.00 85.62 87 ALA A N 1
ATOM 648 C CA . ALA A 1 87 ? -18.342 -6.822 13.272 1.00 85.62 87 ALA A CA 1
ATOM 649 C C . ALA A 1 87 ? -18.978 -7.426 12.008 1.00 85.62 87 ALA A C 1
ATOM 651 O O . ALA A 1 87 ? -20.084 -7.953 12.070 1.00 85.62 87 ALA A O 1
ATOM 652 N N . VAL A 1 88 ? -18.257 -7.450 10.882 1.00 81.31 88 VAL A N 1
ATOM 653 C CA . VAL A 1 88 ? -18.741 -8.072 9.632 1.00 81.31 88 VAL A CA 1
ATOM 654 C C . VAL A 1 88 ? -18.992 -9.574 9.807 1.00 81.31 88 VAL A C 1
ATOM 656 O O . VAL A 1 88 ? -19.962 -10.113 9.275 1.00 81.31 88 VAL A O 1
ATOM 659 N N . SER A 1 89 ? -18.135 -10.257 10.566 1.00 79.75 89 SER A N 1
ATOM 660 C CA . SER A 1 89 ? -18.297 -11.687 10.852 1.00 79.75 89 SER A CA 1
ATOM 661 C C . SER A 1 89 ? -19.502 -11.979 11.747 1.00 79.75 89 SER A C 1
ATOM 663 O O . SER A 1 89 ? -20.090 -13.050 11.621 1.00 79.75 89 SER A O 1
ATOM 665 N N . ALA A 1 90 ? -19.870 -11.048 12.633 1.00 77.62 90 ALA A N 1
ATOM 666 C CA . ALA A 1 90 ? -21.082 -11.151 13.438 1.00 77.62 90 ALA A CA 1
ATOM 667 C C . ALA A 1 90 ? -22.335 -11.005 12.564 1.00 77.62 90 ALA A C 1
ATOM 669 O O . ALA A 1 90 ? -23.193 -11.876 12.608 1.00 77.62 90 ALA A O 1
ATOM 670 N N . VAL A 1 91 ? -22.369 -10.000 11.681 1.00 77.69 91 VAL A N 1
ATOM 671 C CA . VAL A 1 91 ? -23.509 -9.769 10.772 1.00 77.69 91 VAL A CA 1
ATOM 672 C C . VAL A 1 91 ? -23.739 -10.948 9.823 1.00 77.69 91 VAL A C 1
ATOM 674 O O . VAL A 1 91 ? -24.873 -11.295 9.540 1.00 77.69 91 VAL A O 1
ATOM 677 N N . ARG A 1 92 ? -22.682 -11.613 9.339 1.00 71.44 92 ARG A N 1
ATOM 678 C CA . ARG A 1 92 ? -22.826 -12.804 8.474 1.00 71.44 92 ARG A CA 1
ATOM 679 C C . ARG A 1 92 ? -23.394 -14.042 9.180 1.00 71.44 92 ARG A C 1
ATOM 681 O O . ARG A 1 92 ? -23.592 -15.056 8.512 1.00 71.44 92 ARG A O 1
ATOM 688 N N . ARG A 1 93 ? -23.560 -14.009 10.504 1.00 65.56 93 ARG A N 1
ATOM 689 C CA . ARG A 1 93 ? -24.122 -15.115 11.293 1.00 65.56 93 ARG A CA 1
ATOM 690 C C . ARG A 1 93 ? -25.590 -14.907 11.676 1.00 65.56 93 ARG A C 1
ATOM 692 O O . ARG A 1 93 ? -26.151 -15.817 12.280 1.00 65.56 93 ARG A O 1
ATOM 699 N N . GLU A 1 94 ? -26.178 -13.764 11.332 1.00 54.41 94 GLU A N 1
ATOM 700 C CA . GLU A 1 94 ? -27.611 -13.457 11.472 1.00 54.41 94 GLU A CA 1
ATOM 701 C C . GLU A 1 94 ? -28.325 -13.591 10.121 1.00 54.41 94 GLU A C 1
ATOM 703 O O . GLU A 1 94 ? -29.486 -14.053 10.132 1.00 54.41 94 GLU A O 1
#

Mean predicted aligned error: 9.24 Å

Solvent-accessible surface area (backbone atoms only — not comparable to full-atom values): 5235 Å² total; per-residue (Å²): 132,72,57,69,62,71,58,91,86,56,80,39,48,38,46,40,45,80,44,78,54,84,78,69,20,33,39,36,38,39,36,29,45,76,38,92,50,76,93,38,64,50,51,68,59,35,48,54,49,34,51,52,49,28,44,67,76,42,50,91,52,65,50,36,71,31,74,72,87,38,30,36,31,35,36,31,36,48,55,60,51,51,50,52,51,52,53,54,58,52,61,76,73,112

Sequence (94 aa):
MVANGSSTSNRSSCVGILAGVRPDQISASAFCCDSSEPAYSDCGACVAMAFRYARWLCGYSRRAMVDLGACRVGYHDVERMEREMRAVSAVRRE

Secondary structure (DSSP, 8-state):
--EE---BTB--EEEEE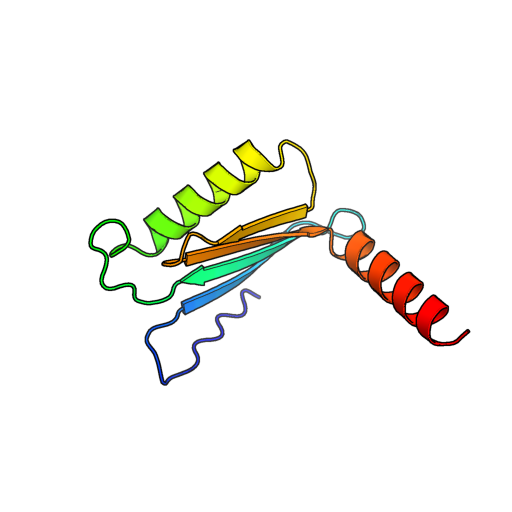EES-TTS-EEEEEEE---S-GGGSSHHHHHHHHHHHHHHHHTT-SEEEEE-SSEEEEEEEHHHHHHHHHHHHHHTT-

Organism: Oryza sativa subsp. japonica (NCBI:txid39947)

Foldseek 3Di:
DWPFPDDPDFRKTKTWDWDDDPPQIKIKIKIFGCDPDPCCNPVVNVRVVQVVVQCVVVPPDQWGWGDPVRMIMIMHRPNVVVVVVVVVVVVVVD

Radius of gyration: 15.28 Å; Cα contacts (8 Å, |Δi|>4): 154; chains: 1; bounding box: 41×31×38 Å